Protein AF-A0A392Q8D8-F1 (afdb_monomer_lite)

Foldseek 3Di:
DVCLVPAQEEEFEALAPVSLVVLVVSLVVPLRHAAEYDYDDPFHHPVDDPVVRVVSVVVSVVSNHD

Sequence (66 aa):
NEKIKSAHSILIVGGGPTGVELAGEIAVDFPDKKITLVHKGPRLLEFIGAKAADKTLKWLKSKKVE

InterPro domains:
  IPR023753 FAD/NAD(P)-binding domain [PF07992] (8-66)
  IPR036188 FAD/NAD(P)-binding domain superfamily [SSF51905] (6-66)

Secondary structure (DSSP, 8-state):
-HHHHH-SEEEEE--SHHHHHHHHHHHHH-TTSEEEEE-SSSSSSTTS-HHHHHHHHHHHHHTTB-

Organism: NCBI:txid97028

Radius of gyration: 11.61 Å; chains: 1; bound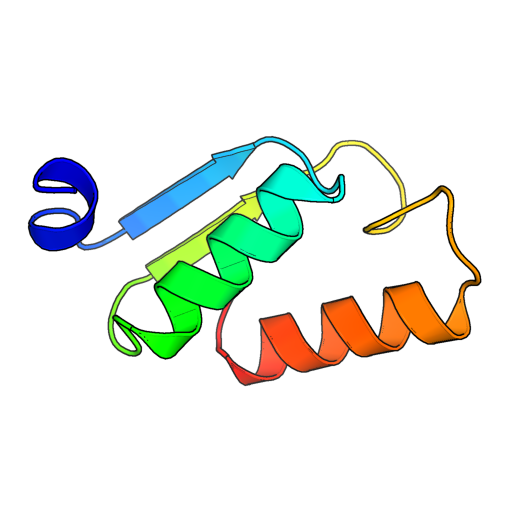ing box: 32×19×26 Å

pLDDT: mean 97.4, std 2.6, range [78.5, 98.75]

Structure (mmCIF, N/CA/C/O backbone):
data_AF-A0A392Q8D8-F1
#
_entry.id   AF-A0A392Q8D8-F1
#
loop_
_atom_site.group_PDB
_atom_site.id
_atom_site.type_symbol
_atom_site.label_atom_id
_atom_site.label_alt_id
_atom_site.label_comp_id
_atom_site.label_asym_id
_atom_site.label_entity_id
_atom_site.label_seq_id
_atom_site.pdbx_PDB_ins_code
_atom_site.Cartn_x
_atom_site.Cartn_y
_atom_site.Cartn_z
_atom_site.occupancy
_atom_site.B_iso_or_equiv
_atom_site.auth_seq_id
_atom_site.auth_comp_id
_atom_site.auth_asym_id
_atom_site.auth_atom_id
_atom_site.pdbx_PDB_model_num
ATOM 1 N N . ASN A 1 1 ? -13.540 13.749 4.502 1.00 78.50 1 ASN A N 1
ATOM 2 C CA . ASN A 1 1 ? -13.299 12.295 4.301 1.00 78.50 1 ASN A CA 1
ATOM 3 C C . ASN A 1 1 ? -14.387 11.424 4.957 1.00 78.50 1 ASN A C 1
ATOM 5 O O . ASN A 1 1 ? -14.117 10.283 5.314 1.00 78.50 1 ASN A O 1
ATOM 9 N N . GLU A 1 2 ? -15.643 11.885 5.040 1.00 94.44 2 GLU A N 1
ATOM 10 C CA . GLU A 1 2 ? -16.710 11.165 5.767 1.00 94.44 2 GLU A CA 1
ATOM 11 C C . GLU A 1 2 ? -17.004 9.762 5.222 1.00 94.44 2 GLU A C 1
ATOM 13 O O . GLU A 1 2 ? -17.188 8.830 5.997 1.00 94.44 2 GLU A O 1
ATOM 18 N N . LYS A 1 3 ? -16.936 9.570 3.897 1.00 95.88 3 LYS A N 1
ATOM 19 C CA . LYS A 1 3 ? -17.090 8.243 3.276 1.00 95.88 3 LYS A CA 1
ATOM 20 C C . LYS A 1 3 ? -16.009 7.246 3.712 1.00 95.88 3 LYS A C 1
ATOM 22 O O . LYS A 1 3 ? -16.304 6.071 3.872 1.00 95.88 3 LYS A O 1
ATOM 27 N N . ILE A 1 4 ? -14.770 7.703 3.915 1.00 95.75 4 ILE A N 1
ATOM 28 C CA . ILE A 1 4 ? -13.670 6.854 4.405 1.00 95.75 4 ILE A CA 1
ATOM 29 C C . ILE A 1 4 ? -13.919 6.502 5.872 1.00 95.75 4 ILE A C 1
ATOM 31 O O . ILE A 1 4 ? -13.797 5.342 6.257 1.00 95.75 4 ILE A O 1
ATOM 35 N N . LYS A 1 5 ? -14.327 7.487 6.684 1.00 95.81 5 LYS A N 1
ATOM 36 C CA . LYS A 1 5 ? -14.625 7.284 8.107 1.00 95.81 5 LYS A CA 1
ATOM 37 C C . LYS A 1 5 ? -15.740 6.259 8.321 1.00 95.81 5 LYS A C 1
ATOM 39 O O . LYS A 1 5 ? -15.568 5.377 9.158 1.00 95.81 5 LYS A O 1
ATOM 44 N N . SER A 1 6 ? -16.830 6.329 7.553 1.00 97.12 6 SER A N 1
ATOM 45 C CA . SER A 1 6 ? -17.981 5.426 7.696 1.00 97.12 6 SER A CA 1
ATOM 46 C C . SER A 1 6 ? -17.811 4.059 7.021 1.00 97.12 6 SER A C 1
ATOM 48 O O . SER A 1 6 ? -18.486 3.103 7.401 1.00 97.12 6 SER A O 1
ATOM 50 N N . ALA A 1 7 ? -16.918 3.931 6.036 1.00 97.81 7 ALA A N 1
ATOM 51 C CA . ALA A 1 7 ? -16.680 2.663 5.353 1.00 97.81 7 ALA A CA 1
ATOM 52 C C . ALA A 1 7 ? -15.894 1.676 6.230 1.00 97.81 7 ALA A C 1
ATOM 54 O O . ALA A 1 7 ? -14.881 2.030 6.830 1.00 97.81 7 ALA A O 1
ATOM 55 N N . HIS A 1 8 ? -16.323 0.414 6.247 1.00 97.19 8 HIS A N 1
ATOM 56 C CA . HIS A 1 8 ? -15.569 -0.692 6.857 1.00 97.19 8 HIS A CA 1
ATOM 57 C C . HIS A 1 8 ? -14.576 -1.325 5.871 1.00 97.19 8 HIS A C 1
ATOM 59 O O . HIS A 1 8 ? -13.549 -1.865 6.278 1.00 97.19 8 HIS A O 1
ATOM 65 N N . SER A 1 9 ? -14.872 -1.229 4.573 1.00 98.25 9 SER A N 1
ATOM 66 C CA . SER A 1 9 ? -14.047 -1.739 3.481 1.00 98.25 9 SER A CA 1
ATOM 67 C C . SER A 1 9 ? -13.902 -0.703 2.372 1.00 98.25 9 SER A C 1
ATOM 69 O O . SER A 1 9 ? -14.884 -0.051 2.010 1.00 98.25 9 SER A O 1
ATOM 71 N N . ILE A 1 10 ? -12.704 -0.581 1.808 1.00 98.50 10 ILE A N 1
ATOM 72 C CA . ILE A 1 10 ? -12.359 0.413 0.792 1.00 98.50 10 ILE A CA 1
ATOM 73 C C . ILE A 1 10 ? -11.619 -0.285 -0.351 1.00 98.50 10 ILE A C 1
ATOM 75 O O . ILE A 1 10 ? -10.595 -0.928 -0.134 1.00 98.50 10 ILE A O 1
ATOM 79 N N . LEU A 1 11 ? -12.135 -0.130 -1.571 1.00 98.50 11 LEU A N 1
ATOM 80 C CA . LEU A 1 11 ? -11.475 -0.556 -2.802 1.00 98.50 11 LEU A CA 1
ATOM 81 C C . LEU A 1 11 ? -10.840 0.660 -3.479 1.00 98.50 11 LEU A C 1
ATOM 83 O O . LEU A 1 11 ? -11.530 1.635 -3.779 1.00 98.50 11 LEU A O 1
ATOM 87 N N . ILE A 1 12 ? -9.543 0.581 -3.753 1.00 98.56 12 ILE A N 1
ATOM 88 C CA . ILE A 1 12 ? -8.777 1.593 -4.479 1.00 98.56 12 ILE A CA 1
ATOM 89 C C . ILE A 1 12 ? -8.374 0.997 -5.825 1.00 98.56 12 ILE A C 1
ATOM 91 O O . ILE A 1 12 ? -7.768 -0.071 -5.884 1.00 98.56 12 ILE A O 1
ATOM 95 N N . VAL A 1 13 ? -8.714 1.684 -6.917 1.00 98.38 13 VAL A N 1
ATOM 96 C CA . VAL A 1 13 ? -8.414 1.241 -8.284 1.00 98.38 13 VAL A CA 1
ATOM 97 C C . VAL A 1 13 ? -7.269 2.079 -8.849 1.00 98.38 13 VAL A C 1
ATOM 99 O O . VAL A 1 13 ? -7.420 3.278 -9.065 1.00 98.38 13 VAL A O 1
ATOM 102 N N . GLY A 1 14 ? -6.136 1.430 -9.122 1.00 98.06 14 GLY A N 1
ATOM 103 C CA . GLY A 1 14 ? -4.947 2.020 -9.738 1.00 98.06 14 GLY A CA 1
ATOM 104 C C . GLY A 1 14 ? -3.704 1.953 -8.846 1.00 98.06 14 GLY A C 1
ATOM 105 O O . GLY A 1 14 ? -3.608 2.658 -7.855 1.00 98.06 14 GLY A O 1
ATOM 106 N N . GLY A 1 15 ? -2.695 1.173 -9.245 1.00 97.88 15 GLY A N 1
ATOM 107 C CA . GLY A 1 15 ? -1.424 0.984 -8.526 1.00 97.88 15 GLY A CA 1
ATOM 108 C C . GLY A 1 15 ? -0.324 1.992 -8.876 1.00 97.88 15 GLY A C 1
ATOM 109 O O . GLY A 1 15 ? 0.861 1.689 -8.727 1.00 97.88 15 GLY A O 1
ATOM 110 N N . GLY A 1 16 ? -0.706 3.161 -9.397 1.00 98.25 16 GLY A N 1
ATOM 111 C CA . GLY A 1 16 ? 0.197 4.296 -9.612 1.00 98.25 16 GLY A CA 1
ATOM 112 C C . GLY A 1 16 ? 0.489 5.061 -8.312 1.00 98.25 16 GLY A C 1
ATOM 113 O O . GLY A 1 16 ? 0.025 4.641 -7.251 1.00 98.25 16 GLY A O 1
ATOM 114 N N . PRO A 1 17 ? 1.216 6.193 -8.377 1.00 98.06 17 PRO A N 1
ATOM 115 C CA . PRO A 1 17 ? 1.603 6.975 -7.195 1.00 98.06 17 PRO A CA 1
ATOM 116 C C . PRO A 1 17 ? 0.410 7.308 -6.303 1.00 98.06 17 PRO A C 1
ATOM 118 O O . PRO A 1 17 ? 0.380 6.926 -5.141 1.00 98.06 17 PRO A O 1
ATOM 121 N N . THR A 1 18 ? -0.626 7.902 -6.896 1.00 98.12 18 THR A N 1
ATOM 122 C CA . THR A 1 18 ? -1.798 8.394 -6.172 1.00 98.12 18 THR A CA 1
ATOM 123 C C . THR A 1 18 ? -2.562 7.287 -5.450 1.00 98.12 18 THR A C 1
ATOM 125 O O . THR A 1 18 ? -2.954 7.461 -4.302 1.00 98.12 18 THR A O 1
ATOM 128 N N . GLY A 1 19 ? -2.781 6.136 -6.095 1.00 98.38 19 GLY A N 1
ATOM 129 C CA . GLY A 1 19 ? -3.507 5.035 -5.455 1.00 98.38 19 GLY A CA 1
ATOM 130 C C . GLY A 1 19 ? -2.696 4.361 -4.349 1.00 98.38 19 GLY A C 1
ATOM 131 O O . GLY A 1 19 ? -3.258 3.977 -3.327 1.00 98.38 19 GLY A O 1
ATOM 132 N N . VAL A 1 20 ? -1.374 4.273 -4.520 1.00 98.62 20 VAL A N 1
ATOM 133 C CA . VAL A 1 20 ? -0.455 3.761 -3.495 1.00 98.62 20 VAL A CA 1
ATOM 134 C C . VAL A 1 20 ? -0.384 4.691 -2.284 1.00 98.62 20 VAL A C 1
ATOM 136 O O . VAL A 1 20 ? -0.470 4.208 -1.157 1.00 98.62 20 VAL A O 1
ATOM 139 N N . GLU A 1 21 ? -0.245 6.000 -2.499 1.00 98.50 21 GLU A N 1
ATOM 140 C CA . GLU A 1 21 ? -0.220 6.995 -1.421 1.00 98.50 21 GLU A CA 1
ATOM 141 C C . GLU A 1 21 ? -1.532 6.982 -0.641 1.00 98.50 21 GLU A C 1
ATOM 143 O O . GLU A 1 21 ? -1.513 6.821 0.577 1.00 98.50 21 GLU A O 1
ATOM 148 N N . LEU A 1 22 ? -2.671 7.019 -1.340 1.00 98.38 22 LEU A N 1
ATOM 149 C CA . LEU A 1 22 ? -3.987 6.966 -0.708 1.00 98.38 22 LEU A CA 1
ATOM 150 C C . LEU A 1 22 ? -4.189 5.681 0.110 1.00 98.38 22 LEU A C 1
ATOM 152 O O . LEU A 1 22 ? -4.713 5.733 1.221 1.00 98.38 22 LEU A O 1
ATOM 156 N N . ALA A 1 23 ? -3.770 4.525 -0.418 1.00 98.69 23 ALA A N 1
ATOM 157 C CA . ALA A 1 23 ? -3.827 3.267 0.323 1.00 98.69 23 ALA A CA 1
ATOM 158 C C . ALA A 1 23 ? -2.974 3.329 1.598 1.00 98.69 23 ALA A C 1
ATOM 160 O O . ALA A 1 23 ? -3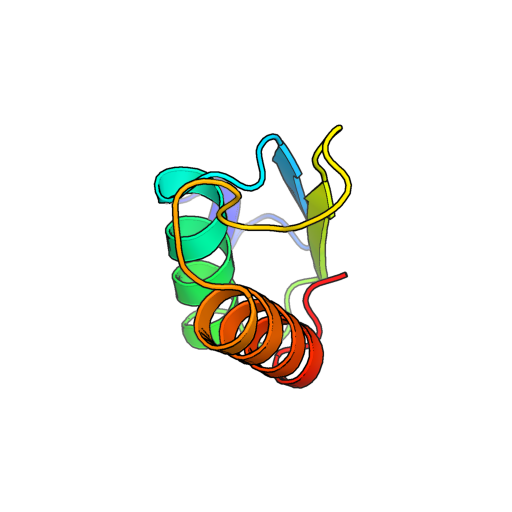.408 2.862 2.649 1.00 98.69 23 ALA A O 1
ATOM 161 N N . GLY A 1 24 ? -1.784 3.928 1.511 1.00 98.50 24 GLY A N 1
ATOM 162 C CA . GLY A 1 24 ? -0.883 4.101 2.644 1.00 98.50 24 GLY A CA 1
ATOM 163 C C . GLY A 1 24 ? -1.431 5.034 3.722 1.00 98.50 24 GLY A C 1
ATOM 164 O O . GLY A 1 24 ? -1.398 4.665 4.893 1.00 98.50 24 GLY A O 1
ATOM 165 N N . GLU A 1 25 ? -1.972 6.194 3.344 1.00 98.25 25 GLU A N 1
ATOM 166 C CA . GLU A 1 25 ? -2.589 7.143 4.281 1.00 98.25 25 GLU A CA 1
ATOM 167 C C . GLU A 1 25 ? -3.758 6.501 5.030 1.00 98.25 25 GLU A C 1
ATOM 169 O O . GLU A 1 25 ? -3.783 6.497 6.259 1.00 98.25 25 GLU A O 1
ATOM 174 N N . ILE A 1 26 ? -4.687 5.863 4.309 1.00 98.25 26 ILE A N 1
ATOM 175 C CA . ILE A 1 26 ? -5.844 5.212 4.937 1.00 98.25 26 ILE A CA 1
ATOM 176 C C . ILE A 1 26 ? -5.392 4.075 5.864 1.00 98.25 26 ILE A C 1
ATOM 178 O O . ILE A 1 26 ? -5.953 3.921 6.945 1.00 98.25 26 ILE A O 1
ATOM 182 N N . ALA A 1 27 ? -4.376 3.298 5.479 1.00 98.25 27 ALA A N 1
ATOM 183 C CA . ALA A 1 27 ? -3.873 2.195 6.296 1.00 98.25 27 ALA A CA 1
ATOM 184 C C . ALA A 1 27 ? -3.164 2.658 7.581 1.00 98.25 27 ALA A C 1
ATOM 186 O O . ALA A 1 27 ? -3.106 1.907 8.556 1.00 98.25 27 ALA A O 1
ATOM 187 N N . VAL A 1 28 ? -2.604 3.871 7.589 1.00 98.19 28 VAL A N 1
ATOM 188 C CA . VAL A 1 28 ? -1.990 4.477 8.778 1.00 98.19 28 VAL A CA 1
ATOM 189 C C . VAL A 1 28 ? -3.054 5.094 9.680 1.00 98.19 28 VAL A C 1
ATOM 191 O O . VAL A 1 28 ? -3.058 4.815 10.878 1.00 98.19 28 VAL A O 1
ATOM 194 N N . ASP A 1 29 ? -3.963 5.881 9.110 1.00 97.81 29 ASP A N 1
ATOM 195 C CA . ASP A 1 29 ? -4.963 6.637 9.869 1.00 97.81 29 ASP A CA 1
ATOM 196 C C . ASP A 1 29 ? -6.117 5.758 10.373 1.00 97.81 29 ASP A C 1
ATOM 198 O O . ASP A 1 29 ? -6.744 6.060 11.389 1.00 97.81 29 ASP A O 1
ATOM 202 N N . PHE A 1 30 ? -6.412 4.661 9.669 1.00 97.25 30 PHE A N 1
ATOM 203 C CA . PHE A 1 30 ? -7.526 3.760 9.962 1.00 97.25 30 PHE A CA 1
ATOM 204 C C . PHE A 1 30 ? -7.083 2.284 9.933 1.00 97.25 30 PHE A C 1
ATOM 206 O O . PHE A 1 30 ? -7.510 1.529 9.053 1.00 97.25 30 PHE A O 1
ATOM 213 N N . PRO A 1 31 ? -6.267 1.835 10.906 1.00 96.25 31 PRO A N 1
ATOM 214 C CA . PRO A 1 31 ? -5.619 0.516 10.890 1.00 96.25 31 PRO A CA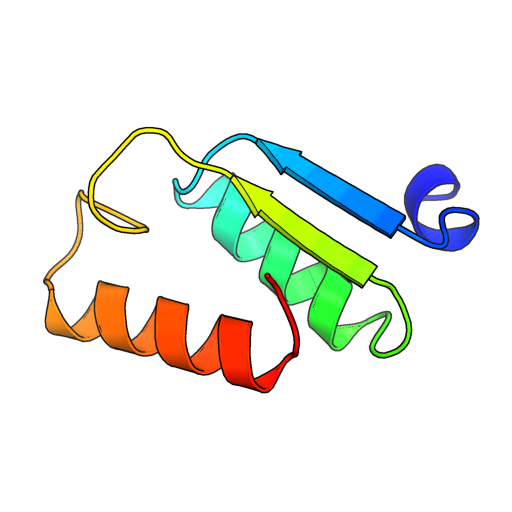 1
ATOM 215 C C . PRO A 1 31 ? -6.587 -0.681 10.926 1.00 96.25 31 PRO A C 1
ATOM 217 O O . PRO A 1 31 ? -6.187 -1.802 10.605 1.00 96.25 31 PRO A O 1
ATOM 220 N N . ASP A 1 32 ? -7.845 -0.455 11.310 1.00 96.56 32 ASP A N 1
ATOM 221 C CA . ASP A 1 32 ? -8.876 -1.493 11.424 1.00 96.56 32 ASP A CA 1
ATOM 222 C C . ASP A 1 32 ? -9.732 -1.653 10.157 1.00 96.56 32 ASP A C 1
ATOM 224 O O . ASP A 1 32 ? -10.545 -2.575 10.066 1.00 96.56 32 ASP A O 1
ATOM 228 N N . LYS A 1 33 ? -9.592 -0.760 9.168 1.00 97.38 33 LYS A N 1
ATOM 229 C CA . LYS A 1 33 ? -10.383 -0.826 7.931 1.00 97.38 33 LYS A CA 1
ATOM 230 C C . LYS A 1 33 ? -9.801 -1.853 6.968 1.00 97.38 33 LYS A C 1
ATOM 232 O O . LYS A 1 33 ? -8.589 -1.952 6.800 1.00 97.38 33 LYS A O 1
ATOM 237 N N . LYS A 1 34 ? -10.676 -2.572 6.259 1.00 98.50 34 LYS A N 1
ATOM 238 C CA . LYS A 1 34 ? -10.257 -3.446 5.159 1.00 98.50 34 LYS A CA 1
ATOM 239 C C . LYS A 1 34 ? -9.938 -2.601 3.925 1.00 98.50 34 LYS A C 1
ATOM 241 O O . LYS A 1 34 ? -10.816 -1.905 3.419 1.00 98.50 34 LYS A O 1
ATOM 246 N N . ILE A 1 35 ? -8.715 -2.685 3.413 1.00 98.62 35 ILE A N 1
ATOM 247 C CA . ILE A 1 35 ? -8.276 -1.926 2.236 1.00 98.62 35 ILE A CA 1
ATOM 248 C C . ILE A 1 35 ? -7.827 -2.915 1.165 1.00 98.62 35 ILE A C 1
ATOM 250 O O . ILE A 1 35 ? -7.028 -3.804 1.447 1.00 98.62 35 ILE A O 1
ATOM 254 N N . THR A 1 36 ? -8.322 -2.740 -0.056 1.00 98.75 36 THR A N 1
ATOM 255 C CA . THR A 1 36 ? -7.904 -3.515 -1.228 1.00 98.75 36 THR A CA 1
ATOM 256 C C . THR A 1 36 ? -7.426 -2.555 -2.312 1.00 98.75 36 THR A C 1
ATOM 258 O O . THR A 1 36 ? -8.173 -1.659 -2.711 1.00 98.75 36 THR A O 1
ATOM 261 N N . LEU A 1 37 ? -6.198 -2.732 -2.799 1.00 98.69 37 LEU A N 1
ATOM 262 C CA . LEU A 1 37 ? -5.609 -1.942 -3.880 1.00 98.69 37 LEU A CA 1
ATOM 263 C C . LEU A 1 37 ? -5.486 -2.805 -5.139 1.00 98.69 37 LEU A C 1
ATOM 265 O O . LEU A 1 37 ? -4.621 -3.670 -5.238 1.00 98.69 37 LEU A O 1
ATOM 269 N N . VAL A 1 38 ? -6.319 -2.535 -6.145 1.00 98.31 38 VAL A N 1
ATOM 270 C CA . VAL A 1 38 ? -6.308 -3.287 -7.408 1.00 98.31 38 VAL A CA 1
ATOM 271 C C . VAL A 1 38 ? -5.608 -2.517 -8.519 1.00 98.31 38 VAL A C 1
ATOM 273 O O . VAL A 1 38 ? -5.793 -1.312 -8.697 1.00 98.31 38 VAL A O 1
ATOM 276 N N . HIS A 1 39 ? -4.819 -3.221 -9.323 1.00 97.44 39 HIS A N 1
ATOM 277 C CA . HIS A 1 39 ? -4.173 -2.677 -10.511 1.00 97.44 39 HIS A CA 1
ATOM 278 C C . HIS A 1 39 ? -4.046 -3.755 -11.593 1.00 97.44 39 HIS A C 1
ATOM 280 O O . HIS A 1 39 ? -4.031 -4.941 -11.287 1.00 97.44 39 HIS A O 1
ATOM 286 N N . LYS A 1 40 ? -3.975 -3.342 -12.864 1.00 96.12 40 LYS A N 1
ATOM 287 C CA . LYS A 1 40 ? -3.881 -4.254 -14.017 1.00 96.12 40 LYS A CA 1
ATOM 288 C C . LYS A 1 40 ? -2.459 -4.781 -14.247 1.00 96.12 40 LYS A C 1
ATOM 290 O O . LYS A 1 40 ? -2.296 -5.879 -14.768 1.00 96.12 40 LYS A O 1
ATOM 295 N N . GLY A 1 41 ? -1.456 -3.961 -13.952 1.00 94.38 41 GLY A N 1
ATOM 296 C CA . GLY A 1 41 ? -0.061 -4.241 -14.264 1.00 94.38 41 GLY A CA 1
ATOM 297 C C . GLY A 1 41 ? 0.596 -5.266 -13.330 1.00 94.38 41 GLY A C 1
ATOM 298 O O . GLY A 1 41 ? 0.086 -5.513 -12.234 1.00 94.38 41 GLY A O 1
ATOM 299 N N . PRO A 1 42 ? 1.726 -5.873 -13.739 1.00 95.31 42 PRO A N 1
ATOM 300 C CA . PRO A 1 42 ? 2.459 -6.860 -12.943 1.00 95.31 42 PRO A CA 1
ATOM 301 C C . PRO A 1 42 ? 2.954 -6.355 -11.581 1.00 95.31 42 PRO A C 1
ATOM 303 O O . PRO A 1 42 ? 3.277 -7.176 -10.722 1.00 95.31 42 PRO A O 1
ATOM 306 N N . ARG A 1 43 ? 3.075 -5.035 -11.373 1.00 97.25 43 ARG A N 1
ATOM 307 C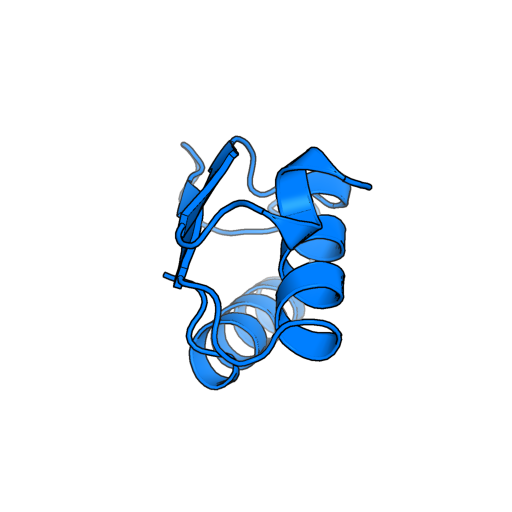 CA . ARG A 1 43 ? 3.602 -4.463 -10.124 1.00 97.25 43 ARG A CA 1
ATOM 308 C C . ARG A 1 43 ? 3.050 -3.069 -9.834 1.00 97.25 43 ARG A C 1
ATOM 310 O O . ARG A 1 43 ? 2.613 -2.351 -10.725 1.00 97.25 43 ARG A O 1
ATOM 317 N N . LEU A 1 44 ? 3.107 -2.665 -8.568 1.00 98.31 44 LEU A N 1
ATOM 318 C CA . LEU A 1 44 ? 2.834 -1.281 -8.174 1.00 98.31 44 LEU A CA 1
ATOM 319 C C . LEU A 1 44 ? 3.970 -0.366 -8.640 1.00 98.31 44 LEU A C 1
ATOM 321 O O . LEU A 1 44 ? 5.124 -0.790 -8.688 1.00 98.31 44 LEU A O 1
ATOM 325 N N . LEU A 1 45 ? 3.649 0.899 -8.923 1.00 98.00 45 LEU A N 1
ATOM 326 C CA . LEU A 1 45 ? 4.622 1.933 -9.290 1.00 98.00 45 LEU A CA 1
ATOM 327 C C . LEU A 1 45 ? 5.557 1.485 -10.431 1.00 98.00 45 LEU A C 1
ATOM 329 O O . LEU A 1 45 ? 6.777 1.538 -10.317 1.00 98.00 45 LEU A O 1
ATOM 333 N N . GLU A 1 46 ? 5.003 1.037 -11.558 1.00 95.94 46 GLU A N 1
ATOM 334 C CA . GLU A 1 46 ? 5.800 0.440 -12.647 1.00 95.94 46 GLU A CA 1
ATOM 335 C C . GLU A 1 46 ? 6.885 1.353 -13.228 1.00 95.94 46 GLU A C 1
ATOM 337 O O . GLU A 1 46 ? 7.853 0.862 -13.806 1.00 95.94 46 GLU A O 1
ATOM 342 N N . PHE A 1 47 ? 6.746 2.662 -13.041 1.00 94.31 47 PHE A N 1
ATOM 343 C CA . PHE A 1 47 ? 7.683 3.680 -13.499 1.00 94.31 47 PHE A CA 1
ATOM 344 C C . PHE A 1 47 ? 8.936 3.823 -12.608 1.00 94.31 47 PHE A C 1
ATOM 346 O O . PHE A 1 47 ? 9.866 4.521 -13.003 1.00 94.31 47 PHE A O 1
ATOM 353 N N . ILE A 1 48 ? 9.002 3.174 -11.431 1.00 96.12 48 ILE A N 1
ATOM 354 C CA . ILE A 1 48 ? 10.184 3.205 -10.539 1.00 96.12 48 ILE A CA 1
ATOM 355 C C . ILE A 1 48 ? 10.952 1.877 -10.520 1.00 96.12 48 ILE A C 1
ATOM 357 O O . ILE A 1 48 ? 10.476 0.835 -10.969 1.00 96.12 48 ILE A O 1
ATOM 361 N N . GLY A 1 49 ? 12.165 1.877 -9.962 1.00 97.94 49 GLY A N 1
ATOM 362 C CA . GLY A 1 49 ? 12.985 0.665 -9.845 1.00 97.94 49 GLY A CA 1
ATOM 363 C C . GLY A 1 49 ? 12.303 -0.466 -9.056 1.00 97.94 49 GLY A C 1
ATOM 364 O O . GLY A 1 49 ? 11.620 -0.224 -8.062 1.00 97.94 49 GLY A O 1
ATOM 365 N N . ALA A 1 50 ? 12.528 -1.722 -9.465 1.00 97.75 50 ALA A N 1
ATOM 366 C CA . ALA A 1 50 ? 11.917 -2.915 -8.852 1.00 97.75 50 ALA A CA 1
ATOM 367 C C . ALA A 1 50 ? 12.093 -3.007 -7.341 1.00 97.75 50 ALA A C 1
ATOM 369 O O . ALA A 1 50 ? 11.121 -3.220 -6.629 1.00 97.75 50 ALA A O 1
ATOM 370 N N . LYS A 1 51 ? 13.287 -2.699 -6.834 1.00 98.31 51 LYS A N 1
ATOM 371 C CA . LYS A 1 51 ? 13.545 -2.689 -5.392 1.00 98.31 51 LYS A CA 1
ATOM 372 C C . LYS A 1 51 ? 12.617 -1.740 -4.620 1.00 98.31 51 LYS A C 1
ATOM 374 O O . LYS A 1 51 ? 12.221 -2.053 -3.499 1.00 98.31 51 LYS A O 1
ATOM 379 N N . ALA A 1 52 ? 12.290 -0.583 -5.196 1.00 98.19 52 ALA A N 1
ATOM 380 C CA . ALA A 1 52 ? 11.392 0.380 -4.570 1.00 98.19 52 ALA A CA 1
ATOM 381 C C . ALA A 1 52 ? 9.932 -0.089 -4.653 1.00 98.19 52 ALA A C 1
ATOM 383 O O . ALA A 1 52 ? 9.251 -0.091 -3.632 1.00 98.19 52 ALA A O 1
ATOM 384 N N . ALA A 1 53 ? 9.491 -0.583 -5.814 1.00 98.31 53 ALA A N 1
ATOM 385 C CA . ALA A 1 53 ? 8.166 -1.184 -5.982 1.00 98.31 53 ALA A CA 1
ATOM 386 C C . ALA A 1 53 ? 7.926 -2.363 -5.013 1.00 98.31 53 ALA A C 1
ATOM 388 O O . ALA A 1 53 ? 6.895 -2.423 -4.344 1.00 98.31 53 ALA A O 1
ATOM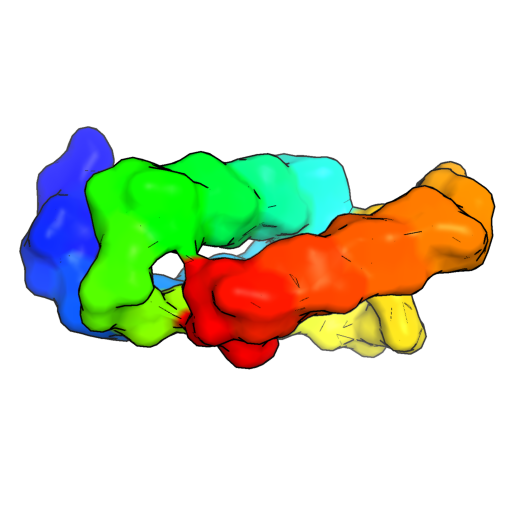 389 N N . ASP A 1 54 ? 8.912 -3.251 -4.856 1.00 98.44 54 ASP A N 1
ATOM 390 C CA . ASP A 1 54 ? 8.850 -4.388 -3.931 1.00 98.44 54 ASP A CA 1
ATOM 391 C C . ASP A 1 54 ? 8.781 -3.934 -2.474 1.00 98.44 54 ASP A C 1
ATOM 393 O O . ASP A 1 54 ? 8.061 -4.521 -1.664 1.00 98.44 54 ASP A O 1
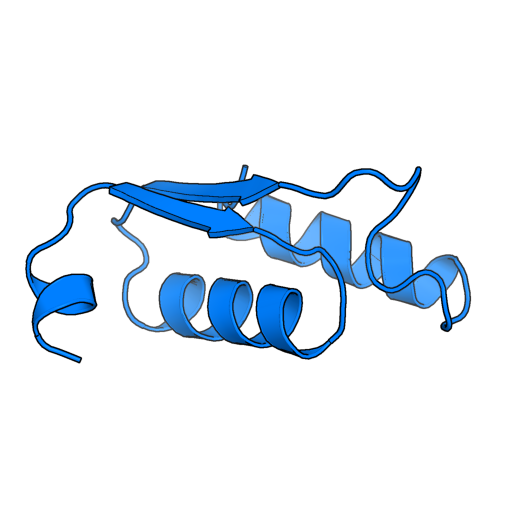ATOM 397 N N . LYS A 1 55 ? 9.533 -2.884 -2.119 1.00 98.56 55 LYS A N 1
ATOM 398 C CA . LYS A 1 55 ? 9.483 -2.294 -0.779 1.00 98.56 55 LYS A CA 1
ATOM 399 C C . LYS A 1 55 ? 8.097 -1.720 -0.494 1.00 98.56 55 LYS A C 1
ATOM 401 O O . LYS A 1 55 ? 7.562 -1.984 0.581 1.00 98.56 55 LYS A O 1
ATOM 406 N N . THR A 1 56 ? 7.511 -1.002 -1.450 1.00 98.50 56 THR A N 1
ATOM 407 C CA . THR A 1 56 ? 6.141 -0.486 -1.362 1.00 98.50 56 THR A CA 1
ATOM 408 C C . THR A 1 56 ? 5.140 -1.616 -1.146 1.00 98.50 56 THR A C 1
ATOM 410 O O . THR A 1 56 ? 4.376 -1.571 -0.186 1.00 98.50 56 THR A O 1
ATOM 413 N N . LEU A 1 57 ? 5.183 -2.669 -1.970 1.00 98.44 57 LEU A N 1
ATOM 414 C CA . LEU A 1 57 ? 4.269 -3.807 -1.843 1.00 98.44 57 LEU A CA 1
ATOM 415 C C . LEU A 1 57 ? 4.407 -4.510 -0.486 1.00 98.44 57 LEU A C 1
ATOM 417 O O . LEU A 1 57 ? 3.407 -4.805 0.165 1.00 98.44 57 LEU A O 1
ATOM 421 N N . LYS A 1 58 ? 5.641 -4.762 -0.032 1.00 98.69 58 LYS A N 1
ATOM 422 C CA . LYS A 1 58 ? 5.900 -5.378 1.280 1.00 98.69 58 LYS A CA 1
ATOM 423 C C . LYS A 1 58 ? 5.369 -4.523 2.427 1.00 98.69 58 LYS A C 1
ATOM 425 O O . LYS A 1 58 ? 4.825 -5.069 3.382 1.00 98.69 58 LYS A O 1
ATOM 430 N N . TRP A 1 59 ? 5.525 -3.204 2.338 1.00 98.62 59 TRP A N 1
ATOM 431 C CA . TRP A 1 59 ? 5.034 -2.286 3.359 1.00 98.62 59 TRP A CA 1
ATOM 432 C C . TRP A 1 59 ? 3.502 -2.216 3.376 1.00 98.62 59 TRP A C 1
ATOM 434 O O . TRP A 1 59 ? 2.907 -2.345 4.438 1.00 98.62 59 TRP A O 1
ATOM 444 N N . LEU A 1 60 ? 2.845 -2.110 2.218 1.00 98.69 60 LEU A N 1
ATOM 445 C CA . LEU A 1 60 ? 1.378 -2.129 2.140 1.00 98.69 60 LEU A CA 1
ATOM 446 C C . LEU A 1 60 ? 0.803 -3.436 2.711 1.00 98.69 60 LEU A C 1
ATOM 448 O O . LEU A 1 60 ? -0.105 -3.405 3.541 1.00 98.69 60 LEU A O 1
ATOM 452 N N . LYS A 1 61 ? 1.407 -4.583 2.376 1.00 98.50 61 LYS A N 1
ATOM 453 C CA . LYS A 1 61 ? 1.017 -5.881 2.947 1.00 98.50 61 LYS A CA 1
ATOM 454 C C . LYS A 1 61 ? 1.224 -5.959 4.459 1.00 98.50 61 LYS A C 1
ATOM 456 O O . LYS A 1 61 ? 0.386 -6.527 5.153 1.00 98.50 61 LYS A O 1
ATOM 461 N N . SER A 1 62 ? 2.299 -5.377 5.000 1.00 98.31 62 SER A N 1
ATOM 462 C CA . SER A 1 62 ? 2.506 -5.340 6.458 1.00 98.31 62 SER A CA 1
ATOM 463 C C . SER A 1 62 ? 1.475 -4.465 7.182 1.00 98.31 62 SER A C 1
ATOM 465 O O . SER A 1 62 ? 1.244 -4.648 8.377 1.00 98.31 62 SER A O 1
ATOM 467 N N . LYS A 1 63 ? 0.806 -3.566 6.451 1.00 98.06 63 LYS A N 1
ATOM 468 C CA . LYS A 1 63 ? -0.354 -2.786 6.896 1.00 98.06 63 LYS A CA 1
ATOM 469 C C . LYS A 1 63 ? -1.705 -3.428 6.563 1.00 98.06 63 LYS A C 1
ATOM 471 O O . LYS A 1 63 ? -2.727 -2.775 6.720 1.00 98.06 63 LYS A O 1
ATOM 476 N N . LYS A 1 64 ? -1.721 -4.706 6.162 1.00 97.69 64 LYS A N 1
ATOM 477 C CA . LYS A 1 64 ? -2.933 -5.471 5.812 1.00 97.69 64 LYS A CA 1
ATOM 478 C C . LYS A 1 64 ? -3.720 -4.890 4.625 1.00 97.69 64 LYS A C 1
ATOM 480 O O . LYS A 1 64 ? -4.919 -5.131 4.516 1.00 97.69 64 LYS A O 1
ATOM 485 N N . VAL A 1 65 ? -3.053 -4.151 3.737 1.00 98.50 65 VAL A N 1
ATOM 486 C CA . VAL A 1 65 ? -3.619 -3.792 2.432 1.00 98.50 65 VAL A CA 1
ATOM 487 C C . VAL A 1 65 ? -3.510 -5.014 1.517 1.00 98.50 65 VAL A C 1
ATOM 489 O O . VAL A 1 65 ? -2.409 -5.545 1.332 1.00 98.50 65 VAL A O 1
ATOM 492 N N . GLU A 1 66 ? -4.655 -5.461 0.995 1.00 96.81 66 GLU A N 1
ATOM 493 C CA . GLU A 1 66 ? -4.783 -6.575 0.039 1.00 96.81 66 GLU A CA 1
ATOM 494 C C . GLU A 1 66 ? -4.470 -6.139 -1.396 1.00 96.81 66 GLU A C 1
ATOM 496 O O . GLU A 1 66 ? -5.042 -5.115 -1.844 1.00 96.81 66 GLU A O 1
#